Protein AF-A0A378TRA8-F1 (afdb_monomer)

InterPro domains:
  IPR000801 Esterase-like [PF00756] (25-127)
  IPR029058 Alpha/Beta hydrolase fold [G3DSA:3.40.50.1820] (1-133)
  IPR029058 Alpha/Beta hydrolase fold [SSF53474] (4-132)

Nearest PDB structures (foldseek):
  3hrh-assembly1_B  TM=9.723E-01  e=3.781E-14  Mycobacterium tuberculosis
  1dqz-assembly1_B  TM=9.687E-01  e=4.833E-14  Mycobacterium tuberculosis
  1sfr-assembly1_A  TM=9.739E-01  e=6.983E-14  Mycobacterium tuberculosis
  1f0p-assembly1_A  TM=9.770E-01  e=1.696E-12  Mycobacterium tuberculosis
  5vns-assembly1_A  TM=9.359E-01  e=1.855E-11  Mycobacterium tuberculosis

Foldseek 3Di:
DWCQDDCNLVVVQVVCCVVPHDGSCVVQNDRNDPSSLVPICLNCLLVCQVVLPQEEADAEQLAADPLDNPPVPVFSVVRVVCVVNLVSSVVSNVVSVHDRYHYHYDPGDTPDPSVVVVVVVVCVVVVCVVVVD

Mean predicted aligned error: 5.05 Å

Structure (mmCIF, N/CA/C/O backbone):
data_AF-A0A378TRA8-F1
#
_entry.id   AF-A0A378TRA8-F1
#
loop_
_atom_site.group_PDB
_atom_site.id
_atom_site.type_symbol
_atom_site.label_atom_id
_atom_site.label_alt_id
_atom_site.label_comp_id
_atom_site.label_asym_id
_atom_site.label_entity_id
_atom_site.label_seq_id
_atom_site.pdbx_PDB_ins_code
_atom_site.Cartn_x
_atom_site.Cartn_y
_atom_site.Cartn_z
_atom_site.occupancy
_atom_site.B_iso_or_equiv
_atom_site.auth_seq_id
_atom_site.auth_comp_id
_atom_site.auth_asym_id
_atom_site.auth_atom_id
_atom_site.pdbx_PDB_model_num
A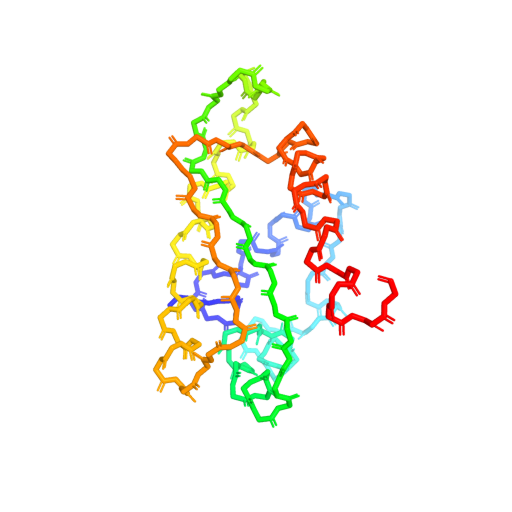TOM 1 N N . MET A 1 1 ? -5.500 -4.656 -11.558 1.00 81.12 1 MET A N 1
ATOM 2 C CA . MET A 1 1 ? -4.144 -4.079 -11.502 1.00 81.12 1 MET A CA 1
ATOM 3 C C . MET A 1 1 ? -3.634 -4.143 -10.063 1.00 81.12 1 MET A C 1
ATOM 5 O O . MET A 1 1 ? -4.242 -3.529 -9.192 1.00 81.12 1 MET A O 1
ATOM 9 N N . ASN A 1 2 ? -2.589 -4.931 -9.801 1.00 86.31 2 ASN A N 1
ATOM 10 C CA . ASN A 1 2 ? -1.935 -5.081 -8.494 1.00 86.31 2 ASN A CA 1
ATOM 11 C C . ASN A 1 2 ? -0.444 -5.434 -8.681 1.00 86.31 2 ASN A C 1
ATOM 13 O O . ASN A 1 2 ? -0.012 -5.667 -9.806 1.00 86.31 2 ASN A O 1
ATOM 17 N N . LEU A 1 3 ? 0.326 -5.448 -7.591 1.00 89.44 3 LEU A N 1
ATOM 18 C CA . LEU A 1 3 ? 1.791 -5.570 -7.583 1.00 89.44 3 LEU A CA 1
ATOM 19 C C . LEU A 1 3 ? 2.319 -6.803 -8.336 1.00 89.44 3 LEU A C 1
ATOM 21 O O . LEU A 1 3 ? 3.399 -6.759 -8.921 1.00 89.44 3 LEU A O 1
ATOM 25 N N . SER A 1 4 ? 1.577 -7.907 -8.291 1.00 93.19 4 SER A N 1
ATOM 26 C CA . SER A 1 4 ? 1.974 -9.198 -8.855 1.00 93.19 4 SER A CA 1
ATOM 27 C C . SER A 1 4 ? 1.438 -9.464 -10.266 1.00 93.19 4 SER A C 1
ATOM 29 O O . SER A 1 4 ? 1.668 -10.552 -10.791 1.00 93.19 4 SER A O 1
ATOM 31 N N . ASP A 1 5 ? 0.751 -8.503 -10.889 1.00 92.62 5 ASP A N 1
ATOM 32 C CA . ASP A 1 5 ? 0.040 -8.696 -12.156 1.00 92.62 5 ASP A CA 1
ATOM 33 C C . ASP A 1 5 ? 0.387 -7.637 -13.219 1.00 92.62 5 ASP A C 1
ATOM 35 O O . ASP A 1 5 ? 0.735 -6.489 -12.924 1.00 92.62 5 ASP A O 1
ATOM 39 N N . GLY A 1 6 ? 0.248 -8.026 -14.487 1.00 89.12 6 GLY A N 1
ATOM 40 C CA . GLY A 1 6 ? 0.493 -7.177 -15.649 1.00 89.12 6 GLY A CA 1
ATOM 41 C C . GLY A 1 6 ? 1.900 -6.574 -15.668 1.00 89.12 6 GLY A C 1
ATOM 42 O O . GLY A 1 6 ? 2.899 -7.268 -15.500 1.00 89.12 6 GLY A O 1
ATOM 43 N N . ILE A 1 7 ? 1.977 -5.260 -15.889 1.00 87.44 7 ILE A N 1
ATOM 44 C CA . ILE A 1 7 ? 3.243 -4.524 -16.036 1.00 87.44 7 ILE A CA 1
ATOM 45 C C . ILE A 1 7 ? 3.949 -4.234 -14.697 1.00 87.44 7 ILE A C 1
ATOM 47 O O . ILE A 1 7 ? 5.104 -3.811 -14.690 1.00 87.44 7 ILE A O 1
ATOM 51 N N . TRP A 1 8 ? 3.294 -4.452 -13.550 1.00 88.75 8 TRP A N 1
ATOM 52 C CA . TRP A 1 8 ? 3.837 -4.031 -12.252 1.00 88.75 8 TRP A CA 1
ATOM 53 C C . TRP A 1 8 ? 5.169 -4.672 -11.873 1.00 88.75 8 TRP A C 1
ATOM 55 O O . TRP A 1 8 ? 6.060 -3.919 -11.479 1.00 88.75 8 TRP A O 1
ATOM 65 N N . PRO A 1 9 ? 5.375 -5.997 -12.017 1.00 92.62 9 PRO A N 1
ATOM 66 C CA . PRO A 1 9 ? 6.674 -6.589 -11.713 1.00 92.62 9 PRO A CA 1
ATOM 67 C C . PRO A 1 9 ? 7.816 -5.970 -12.530 1.00 92.62 9 PRO A C 1
ATOM 69 O O . PRO A 1 9 ? 8.920 -5.792 -12.019 1.00 92.62 9 PRO A O 1
ATOM 72 N N . THR A 1 10 ? 7.544 -5.574 -13.778 1.00 90.44 10 THR A N 1
ATOM 73 C CA . THR A 1 10 ? 8.506 -4.867 -14.632 1.00 90.44 10 THR A CA 1
ATOM 74 C C . THR A 1 10 ? 8.797 -3.458 -14.117 1.00 90.44 10 THR A C 1
ATOM 76 O O . THR A 1 10 ? 9.965 -3.086 -14.025 1.00 90.44 10 THR A O 1
ATOM 79 N N . LEU A 1 11 ? 7.768 -2.687 -13.742 1.00 87.75 11 LEU A N 1
ATOM 80 C CA . LEU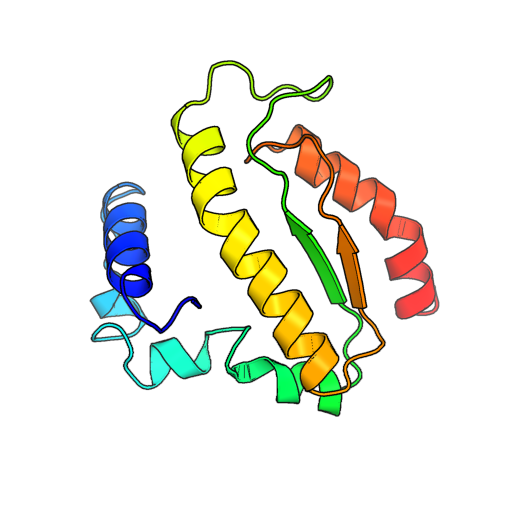 A 1 11 ? 7.941 -1.338 -13.183 1.00 87.75 11 LEU A CA 1
ATOM 81 C C . LEU A 1 11 ? 8.731 -1.362 -11.868 1.00 87.75 11 LEU A C 1
ATOM 83 O O . LEU A 1 11 ? 9.625 -0.543 -11.675 1.00 87.75 11 LEU A O 1
ATOM 87 N N . VAL A 1 12 ? 8.454 -2.335 -10.996 1.00 89.56 12 VAL A N 1
ATOM 88 C CA . VAL A 1 12 ? 9.216 -2.545 -9.756 1.00 89.56 12 VAL A CA 1
ATOM 89 C C . VAL A 1 12 ? 10.667 -2.902 -10.068 1.00 89.56 12 VAL A C 1
ATOM 91 O O . VAL A 1 12 ? 11.574 -2.332 -9.471 1.00 89.56 12 VAL A O 1
ATOM 94 N N . GLY A 1 13 ? 10.905 -3.794 -11.034 1.00 89.69 13 GLY A N 1
ATOM 95 C CA . GLY A 1 13 ? 12.259 -4.134 -11.472 1.00 89.69 13 GLY A CA 1
ATOM 96 C C . GLY A 1 13 ? 13.042 -2.928 -11.997 1.00 89.69 13 GLY A C 1
ATOM 97 O O . GLY A 1 13 ? 14.221 -2.785 -11.681 1.00 89.69 13 GLY A O 1
ATOM 98 N N . PHE A 1 14 ? 12.396 -2.038 -12.755 1.00 87.75 14 PHE A N 1
ATOM 99 C CA . PHE A 1 14 ? 13.0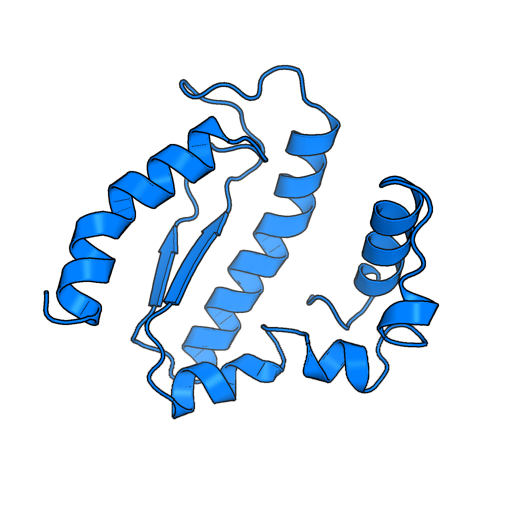09 -0.788 -13.207 1.00 87.75 14 PHE A CA 1
ATOM 100 C C . PHE A 1 14 ? 13.349 0.133 -12.029 1.00 87.75 14 PHE A C 1
ATOM 102 O O . PHE A 1 14 ? 14.495 0.559 -11.904 1.00 87.75 14 PHE A O 1
ATOM 109 N N . ALA A 1 15 ? 12.389 0.371 -11.130 1.00 85.44 15 ALA A N 1
ATOM 110 C CA . ALA A 1 15 ? 12.584 1.229 -9.964 1.00 85.44 15 ALA A CA 1
ATOM 111 C C . ALA A 1 15 ? 13.699 0.718 -9.034 1.00 85.44 15 ALA A C 1
ATOM 113 O O . ALA A 1 15 ? 14.528 1.496 -8.578 1.00 85.44 15 ALA A O 1
ATOM 114 N N . MET A 1 16 ? 13.767 -0.593 -8.785 1.00 89.56 16 MET A N 1
ATOM 115 C CA . MET A 1 16 ? 14.816 -1.194 -7.951 1.00 89.56 16 MET A CA 1
ATOM 116 C C . MET A 1 16 ? 16.213 -1.053 -8.567 1.00 89.56 16 MET A C 1
ATOM 118 O O . MET A 1 16 ? 17.182 -0.824 -7.843 1.00 89.56 16 MET A O 1
ATOM 122 N N . ARG A 1 17 ? 16.325 -1.160 -9.897 1.00 88.75 17 ARG A N 1
ATOM 123 C CA . ARG A 1 17 ? 17.597 -0.953 -10.603 1.00 88.75 17 ARG A CA 1
ATOM 124 C C . ARG A 1 17 ? 18.046 0.501 -10.560 1.00 88.75 17 ARG A C 1
ATOM 126 O O . ARG A 1 17 ? 19.228 0.749 -10.349 1.00 88.75 17 ARG A O 1
ATOM 133 N N . ASP A 1 18 ? 17.121 1.436 -10.746 1.00 81.62 18 ASP A N 1
ATOM 134 C CA . ASP A 1 18 ? 17.400 2.871 -10.631 1.00 81.62 18 ASP A CA 1
ATOM 135 C C . ASP A 1 18 ? 17.828 3.245 -9.200 1.00 81.62 18 ASP A C 1
ATOM 137 O O . ASP A 1 18 ? 18.813 3.950 -8.990 1.00 81.62 18 ASP A O 1
ATOM 141 N N . ALA A 1 19 ? 17.176 2.649 -8.198 1.00 83.94 19 ALA A N 1
ATOM 142 C CA . ALA A 1 19 ? 17.452 2.850 -6.779 1.00 83.94 19 ALA A CA 1
ATOM 143 C C . ALA A 1 19 ? 18.691 2.084 -6.269 1.00 83.94 19 ALA A C 1
ATOM 145 O O . ALA A 1 19 ? 18.624 1.391 -5.257 1.00 83.94 19 ALA A O 1
ATOM 146 N N . GLY A 1 20 ? 19.839 2.212 -6.937 1.00 89.94 20 GLY A N 1
ATOM 147 C CA . GLY A 1 20 ? 21.107 1.628 -6.478 1.00 89.94 20 GLY A CA 1
ATOM 148 C C . GLY A 1 20 ? 21.416 0.230 -7.022 1.00 89.94 20 GLY A C 1
ATOM 149 O O . GLY A 1 20 ? 22.245 -0.477 -6.453 1.00 89.94 20 GLY A O 1
ATOM 150 N N . GLY A 1 21 ? 20.792 -0.170 -8.133 1.00 92.06 21 GLY A N 1
ATOM 151 C CA . GLY A 1 21 ? 21.150 -1.388 -8.864 1.00 92.06 21 GLY A CA 1
ATOM 152 C C . GLY A 1 21 ? 20.592 -2.688 -8.282 1.00 92.06 21 GLY A C 1
ATOM 153 O O . GLY A 1 21 ? 21.127 -3.755 -8.580 1.00 92.06 21 GLY A O 1
ATOM 154 N N . PHE A 1 22 ? 19.534 -2.635 -7.466 1.00 96.19 22 PHE A N 1
ATOM 155 C CA . PHE A 1 22 ? 18.924 -3.841 -6.900 1.00 96.19 22 PHE A CA 1
ATOM 156 C C . PHE A 1 22 ? 18.187 -4.678 -7.956 1.00 96.19 22 PHE A C 1
ATOM 158 O O . PHE A 1 22 ? 17.698 -4.172 -8.968 1.00 96.19 22 PHE A O 1
ATOM 165 N N . ASP A 1 23 ? 18.060 -5.980 -7.684 1.00 96.44 23 ASP A N 1
ATOM 166 C CA . ASP A 1 23 ? 17.389 -6.939 -8.564 1.00 96.44 23 ASP A CA 1
ATOM 167 C C . ASP A 1 23 ? 16.121 -7.521 -7.920 1.00 96.44 23 ASP A C 1
ATOM 169 O O . ASP A 1 23 ? 16.169 -8.270 -6.940 1.00 96.44 23 ASP A O 1
ATOM 173 N N . ALA A 1 24 ? 14.968 -7.214 -8.517 1.00 95.31 24 ALA A N 1
ATOM 174 C CA . ALA A 1 24 ? 13.675 -7.759 -8.108 1.00 95.31 24 ALA A CA 1
ATOM 175 C C . ALA A 1 24 ? 13.587 -9.286 -8.298 1.00 95.31 24 ALA A C 1
ATOM 177 O O . ALA A 1 24 ? 12.883 -9.962 -7.546 1.00 95.31 24 ALA A O 1
ATOM 178 N N . THR A 1 25 ? 14.327 -9.841 -9.264 1.00 97.12 25 THR A N 1
ATOM 179 C CA . THR A 1 25 ? 14.395 -11.288 -9.514 1.00 97.12 25 THR A CA 1
ATOM 180 C C . THR A 1 25 ? 15.155 -11.994 -8.401 1.00 97.12 25 THR A C 1
ATOM 182 O O . THR A 1 25 ? 14.717 -13.041 -7.933 1.00 97.12 25 THR A O 1
ATOM 185 N N . ALA A 1 26 ? 16.253 -11.407 -7.920 1.00 97.81 26 ALA A N 1
ATOM 186 C CA . ALA A 1 26 ? 16.971 -11.920 -6.757 1.00 97.81 26 ALA A CA 1
ATOM 187 C C . ALA A 1 26 ? 16.103 -11.898 -5.485 1.00 97.81 26 ALA A C 1
ATOM 189 O O . ALA A 1 26 ? 16.242 -12.768 -4.629 1.00 97.81 26 ALA A O 1
ATOM 190 N N . MET A 1 27 ? 15.180 -10.936 -5.373 1.00 97.94 27 MET A N 1
ATOM 191 C CA . MET A 1 27 ? 14.290 -10.804 -4.220 1.00 97.94 27 MET A CA 1
ATOM 192 C C . MET A 1 27 ? 13.105 -11.787 -4.258 1.00 97.94 27 MET A C 1
ATOM 194 O O . MET A 1 27 ? 12.884 -12.517 -3.292 1.00 97.94 27 MET A O 1
ATOM 198 N N . TRP A 1 28 ? 12.323 -11.807 -5.345 1.00 98.31 28 TRP A N 1
ATOM 199 C CA . TRP A 1 28 ? 11.054 -12.558 -5.433 1.00 98.31 28 TRP A CA 1
ATOM 200 C C . TRP A 1 28 ? 10.955 -13.498 -6.642 1.00 98.31 28 TRP A C 1
ATOM 202 O O . TRP A 1 28 ? 9.881 -14.030 -6.935 1.00 98.31 28 TRP A O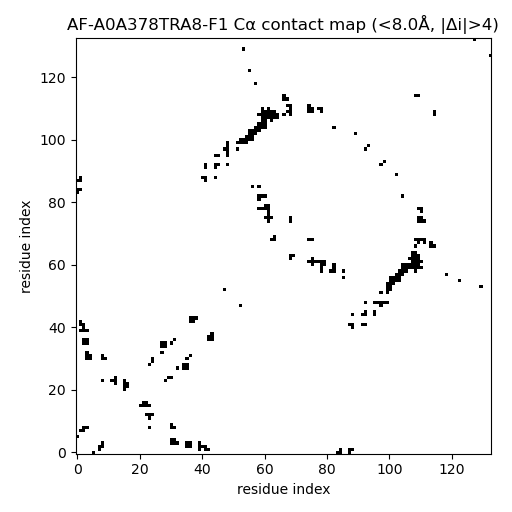 1
ATOM 212 N N . GLY A 1 29 ? 12.062 -13.744 -7.337 1.00 97.31 29 GLY A N 1
ATOM 213 C CA . GLY A 1 29 ? 12.074 -14.549 -8.552 1.00 97.31 29 GLY A CA 1
ATOM 214 C C . GLY A 1 29 ? 11.330 -13.878 -9.715 1.00 97.31 29 GLY A C 1
ATOM 215 O O . GLY A 1 29 ? 11.049 -12.674 -9.677 1.00 97.31 29 GLY A O 1
ATOM 216 N N . PRO A 1 30 ? 10.997 -14.652 -10.764 1.00 95.94 30 PRO A N 1
ATOM 217 C CA . PRO A 1 30 ? 10.293 -14.140 -11.934 1.00 95.94 30 PRO A CA 1
ATOM 218 C C . PRO A 1 30 ? 8.976 -13.437 -11.576 1.00 95.94 30 PRO A C 1
ATOM 220 O O . PRO A 1 30 ? 8.212 -13.905 -10.724 1.00 95.94 30 PRO A O 1
ATOM 223 N N . GLY A 1 31 ? 8.710 -12.319 -12.257 1.00 94.62 31 GLY A N 1
ATOM 224 C CA . GLY A 1 31 ? 7.505 -11.507 -12.076 1.00 94.62 31 GLY A CA 1
ATOM 225 C C . GLY A 1 31 ? 6.214 -12.326 -12.159 1.00 94.62 31 GLY A C 1
ATOM 226 O O . GLY A 1 31 ? 6.074 -13.196 -13.014 1.00 94.62 31 GLY A O 1
ATOM 227 N N . GLY A 1 32 ? 5.280 -12.070 -11.240 1.00 92.31 32 GLY A N 1
ATOM 228 C CA . GLY A 1 32 ? 4.006 -12.797 -11.141 1.00 92.31 32 GLY A CA 1
ATOM 229 C C . GLY A 1 32 ? 4.099 -14.200 -10.527 1.00 92.31 32 GLY A C 1
ATOM 230 O O . GLY A 1 32 ? 3.076 -14.873 -10.356 1.00 92.31 32 GLY A O 1
ATOM 231 N N . GLY A 1 33 ? 5.305 -14.634 -10.143 1.00 96.44 33 GLY A N 1
ATOM 232 C CA . GLY A 1 33 ? 5.537 -15.897 -9.451 1.00 96.44 33 GLY A CA 1
ATOM 233 C C . GLY A 1 33 ? 4.933 -15.964 -8.036 1.00 96.44 33 GLY A C 1
ATOM 234 O O . GLY A 1 33 ? 4.381 -14.986 -7.518 1.00 96.44 33 GLY A O 1
ATOM 235 N N . PRO A 1 34 ? 5.050 -17.120 -7.356 1.00 97.56 34 PRO A N 1
ATOM 236 C CA . PRO A 1 34 ? 4.443 -17.336 -6.042 1.00 97.56 34 PRO A CA 1
ATOM 237 C C . PRO A 1 34 ? 4.880 -16.326 -4.975 1.00 97.56 34 PRO A C 1
ATOM 239 O O . PRO A 1 34 ? 4.052 -15.892 -4.176 1.00 97.56 34 PRO A O 1
ATOM 242 N N . ALA A 1 35 ? 6.151 -15.911 -4.969 1.00 98.12 35 ALA A N 1
ATOM 243 C CA . ALA A 1 35 ? 6.648 -14.928 -4.009 1.00 98.12 35 ALA A CA 1
ATOM 244 C C . ALA A 1 35 ? 6.068 -13.524 -4.257 1.00 98.12 35 ALA A C 1
ATOM 246 O O . ALA A 1 35 ? 5.711 -12.847 -3.297 1.00 98.12 35 ALA A O 1
ATOM 247 N N . TRP A 1 36 ? 5.870 -13.118 -5.515 1.00 98.00 36 TRP A N 1
ATOM 248 C CA . TRP A 1 36 ? 5.163 -11.875 -5.840 1.00 98.00 36 TRP A 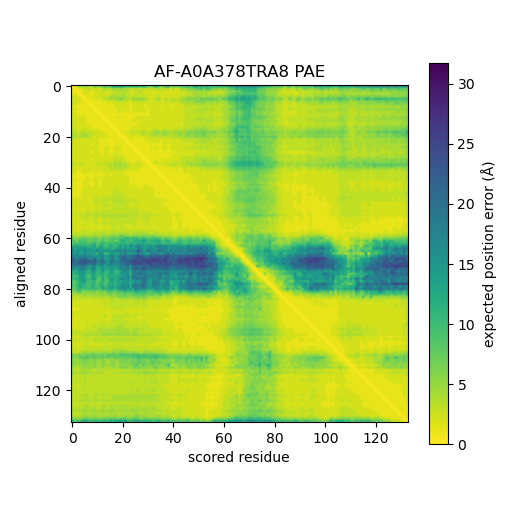CA 1
ATOM 249 C C . TRP A 1 36 ? 3.738 -11.889 -5.283 1.00 98.00 36 TRP A C 1
ATOM 251 O O . TRP A 1 36 ? 3.359 -10.991 -4.539 1.00 98.00 36 TRP A O 1
ATOM 261 N N . LYS A 1 37 ? 2.970 -12.953 -5.552 1.00 97.44 37 LYS A N 1
ATOM 262 C CA . LYS A 1 37 ? 1.595 -13.100 -5.038 1.00 97.44 37 LYS A CA 1
ATOM 263 C C . LYS A 1 37 ? 1.542 -13.192 -3.515 1.00 97.44 37 LYS A C 1
ATOM 265 O O . LYS A 1 37 ? 0.623 -12.659 -2.905 1.00 97.44 37 LYS A O 1
ATOM 270 N N . ARG A 1 38 ? 2.525 -13.844 -2.883 1.00 98.00 38 ARG A N 1
ATOM 271 C CA . ARG A 1 38 ? 2.648 -13.922 -1.417 1.00 98.00 38 ARG A CA 1
ATOM 272 C C . ARG A 1 38 ? 2.786 -12.536 -0.786 1.00 98.00 38 ARG A C 1
ATOM 274 O O . ARG A 1 38 ? 2.250 -12.329 0.297 1.00 98.00 38 ARG A O 1
ATOM 281 N N . ASN A 1 39 ? 3.511 -11.631 -1.439 1.00 97.75 39 ASN A N 1
ATOM 282 C CA . ASN A 1 39 ? 3.811 -10.298 -0.920 1.00 97.75 39 ASN A CA 1
ATOM 283 C C . ASN A 1 39 ? 2.900 -9.197 -1.501 1.00 97.75 39 ASN A C 1
ATOM 285 O O . ASN A 1 39 ? 3.052 -8.038 -1.134 1.00 97.75 39 ASN A O 1
ATOM 289 N N . ASP A 1 40 ? 1.944 -9.532 -2.374 1.00 97.31 40 ASP A N 1
ATOM 290 C CA . ASP A 1 40 ? 0.979 -8.585 -2.943 1.00 97.31 40 ASP A CA 1
ATOM 291 C C . ASP A 1 40 ? -0.190 -8.325 -1.969 1.00 97.31 40 ASP A C 1
ATOM 293 O O . ASP A 1 40 ? -0.989 -9.235 -1.712 1.00 97.31 40 ASP A O 1
ATOM 297 N N . PRO A 1 41 ? -0.365 -7.097 -1.446 1.00 96.94 41 PRO A N 1
ATOM 298 C CA . PRO A 1 41 ? -1.438 -6.802 -0.497 1.00 96.94 41 PRO A CA 1
ATOM 299 C C . PRO A 1 41 ? -2.842 -6.998 -1.077 1.00 96.94 41 PRO A C 1
ATOM 301 O O . PRO A 1 41 ? -3.749 -7.415 -0.361 1.00 96.94 41 PRO A O 1
ATOM 304 N N . THR A 1 42 ? -3.032 -6.736 -2.373 1.00 96.88 42 THR A N 1
ATOM 305 C CA . THR A 1 42 ? -4.340 -6.861 -3.032 1.00 96.88 42 THR A CA 1
ATOM 306 C C . THR A 1 42 ? -4.745 -8.323 -3.150 1.00 96.88 42 THR A C 1
ATOM 308 O O . THR A 1 42 ? -5.889 -8.665 -2.866 1.00 96.88 42 THR A O 1
ATOM 311 N N . VAL A 1 43 ? -3.808 -9.202 -3.518 1.00 97.44 43 VAL A N 1
ATOM 312 C CA . VAL A 1 43 ? -4.059 -10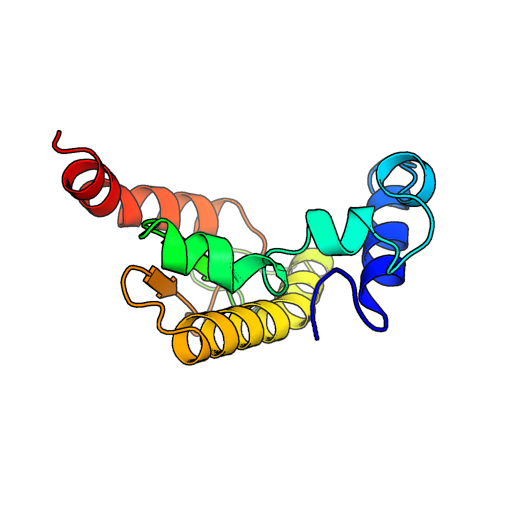.655 -3.571 1.00 97.44 43 VAL A CA 1
ATOM 313 C C . VAL A 1 43 ? -4.330 -11.220 -2.174 1.00 97.44 43 VAL A C 1
ATOM 315 O O . VAL A 1 43 ? -5.144 -12.126 -2.015 1.00 97.44 43 VAL A O 1
ATOM 318 N N . ASN A 1 44 ? -3.683 -10.670 -1.144 1.00 97.75 44 ASN A N 1
ATOM 319 C CA . ASN A 1 44 ? -3.795 -11.149 0.236 1.00 97.75 44 ASN A CA 1
ATOM 320 C C . ASN A 1 44 ? -4.866 -10.429 1.068 1.00 97.75 44 ASN A C 1
ATOM 322 O O . ASN A 1 44 ? -4.917 -10.620 2.284 1.00 97.75 44 ASN A O 1
ATOM 326 N N . VAL A 1 45 ? -5.743 -9.636 0.449 1.00 97.94 45 VAL A N 1
ATOM 327 C CA . VAL A 1 45 ? -6.696 -8.787 1.175 1.00 97.94 45 VAL A CA 1
ATOM 328 C C . VAL A 1 45 ? -7.627 -9.574 2.103 1.00 97.94 45 VAL A C 1
ATOM 330 O O . VAL A 1 45 ? -7.904 -9.130 3.216 1.00 97.94 45 VAL A O 1
ATOM 333 N N . GLY A 1 46 ? -8.016 -10.794 1.716 1.00 98.12 46 GLY A N 1
ATOM 334 C CA . GLY A 1 46 ? -8.838 -11.674 2.552 1.00 98.12 46 GLY A CA 1
ATOM 335 C C . GLY A 1 46 ? -8.196 -12.008 3.904 1.00 98.12 46 GLY A C 1
ATOM 336 O O . GLY A 1 46 ? -8.909 -12.177 4.887 1.00 98.12 46 GLY A O 1
ATOM 337 N N . ARG A 1 47 ? -6.857 -12.020 4.000 1.00 98.38 47 ARG A N 1
ATOM 338 C CA . ARG A 1 47 ? -6.151 -12.221 5.278 1.00 98.38 47 ARG A CA 1
ATOM 339 C C . ARG A 1 47 ? -6.307 -11.023 6.209 1.00 98.38 47 ARG A C 1
ATOM 341 O O . ARG A 1 47 ? -6.498 -11.214 7.403 1.00 98.38 47 ARG A O 1
ATOM 348 N N . LEU A 1 48 ? -6.257 -9.802 5.674 1.00 98.44 48 LEU A N 1
ATOM 349 C CA . LEU A 1 48 ? -6.472 -8.583 6.464 1.00 98.44 48 LEU A CA 1
ATOM 350 C C . LEU A 1 48 ? -7.896 -8.543 7.023 1.00 98.44 48 LEU A C 1
ATOM 352 O O . LEU A 1 48 ? -8.089 -8.206 8.189 1.00 98.44 48 LEU A O 1
ATOM 356 N N . VAL A 1 49 ? -8.878 -8.924 6.199 1.00 98.56 49 VAL A N 1
ATOM 357 C CA . VAL A 1 49 ? -10.284 -8.999 6.613 1.00 98.56 49 VAL A CA 1
ATOM 358 C C . VAL A 1 49 ? -10.486 -10.077 7.675 1.00 98.56 49 VAL A C 1
ATOM 360 O O . VAL A 1 49 ? -11.023 -9.778 8.737 1.00 98.56 49 VAL A O 1
ATOM 363 N N . ALA A 1 50 ? -10.006 -11.301 7.433 1.00 98.56 50 ALA A N 1
ATOM 364 C CA . ALA A 1 50 ? -10.146 -12.415 8.373 1.00 98.56 50 ALA A CA 1
ATOM 365 C C . ALA A 1 50 ? -9.496 -12.130 9.737 1.00 98.56 50 ALA A C 1
ATOM 367 O O . ALA A 1 50 ? -10.020 -12.539 10.768 1.00 98.56 50 ALA A O 1
ATOM 368 N N . ASN A 1 51 ? -8.387 -11.387 9.748 1.00 98.50 51 ASN A N 1
ATOM 369 C CA . ASN A 1 51 ? -7.692 -10.996 10.973 1.00 98.50 51 ASN A CA 1
ATOM 370 C C . ASN A 1 51 ? -8.286 -9.744 11.644 1.00 98.50 51 ASN A C 1
ATOM 372 O O . ASN A 1 51 ? -7.750 -9.294 12.655 1.00 98.50 51 ASN A O 1
ATOM 376 N N . GLY A 1 52 ? -9.320 -9.122 11.066 1.00 97.81 52 GLY A N 1
ATOM 377 C CA . GLY A 1 52 ? -9.889 -7.871 11.571 1.00 97.81 52 GLY A CA 1
ATOM 378 C C . GLY A 1 52 ? -8.879 -6.720 11.635 1.00 97.81 52 GLY A C 1
ATOM 379 O O . GLY A 1 52 ? -9.034 -5.812 12.452 1.00 97.81 52 GLY A O 1
ATOM 380 N N . THR A 1 53 ? -7.823 -6.755 10.814 1.00 98.50 53 THR A N 1
ATOM 381 C CA . THR A 1 53 ? -6.693 -5.825 10.912 1.00 98.50 53 THR A CA 1
ATOM 382 C C . THR A 1 53 ? -7.155 -4.381 10.722 1.00 98.50 53 THR A C 1
ATOM 384 O O . THR A 1 53 ? -7.803 -4.059 9.723 1.00 98.50 53 THR A O 1
ATOM 387 N N . ARG A 1 54 ? -6.785 -3.500 11.662 1.00 98.56 54 ARG A N 1
ATOM 388 C CA . ARG A 1 54 ? -6.955 -2.053 11.513 1.00 98.56 54 ARG A CA 1
ATOM 389 C C . ARG A 1 54 ? -5.960 -1.540 10.477 1.00 98.56 54 ARG A C 1
ATOM 391 O O . ARG A 1 54 ? -4.757 -1.637 10.702 1.00 98.56 54 ARG A O 1
ATOM 398 N N . ILE A 1 55 ? -6.446 -1.001 9.361 1.00 98.56 55 ILE A N 1
ATOM 399 C CA . ILE A 1 55 ? -5.583 -0.481 8.288 1.00 98.56 55 ILE A CA 1
ATOM 400 C C . ILE A 1 55 ? -5.790 1.016 8.061 1.00 98.56 55 ILE A C 1
ATOM 402 O O . ILE A 1 55 ? -6.914 1.514 8.108 1.00 98.56 55 ILE A O 1
ATOM 406 N N . TRP A 1 56 ? -4.697 1.720 7.773 1.00 98.56 56 TRP A N 1
ATOM 407 C CA . TRP A 1 56 ? -4.688 3.111 7.324 1.00 98.56 56 TRP A CA 1
ATOM 408 C C . TRP A 1 56 ? -3.977 3.173 5.977 1.00 98.56 56 TRP A C 1
ATOM 410 O O . TRP A 1 56 ? -2.771 2.947 5.895 1.00 98.56 56 TRP A O 1
ATOM 420 N N . VAL A 1 57 ? -4.725 3.448 4.914 1.00 97.94 57 VAL A N 1
ATOM 421 C CA . VAL A 1 57 ? -4.206 3.494 3.546 1.00 97.94 57 VAL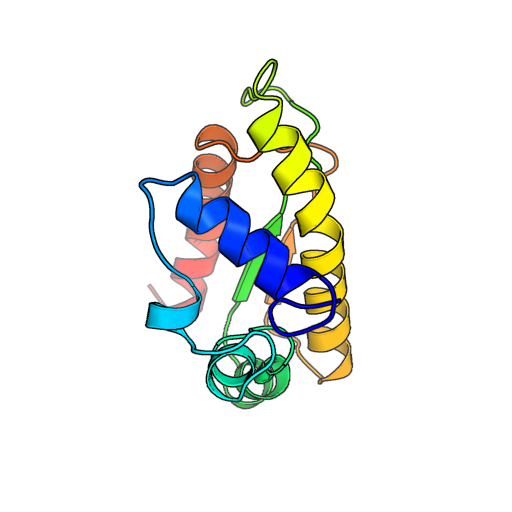 A CA 1
ATOM 422 C C . VAL A 1 57 ? -4.272 4.929 3.057 1.00 97.94 57 VAL A C 1
ATOM 424 O O . VAL A 1 57 ? -5.347 5.521 2.998 1.00 97.94 57 VAL A O 1
ATOM 427 N N . TYR A 1 58 ? -3.120 5.487 2.705 1.00 95.81 58 TYR A N 1
ATOM 428 C CA . TYR A 1 58 ? -2.997 6.832 2.159 1.00 95.81 58 TYR A CA 1
ATOM 429 C C . TYR A 1 58 ? -2.331 6.784 0.788 1.00 95.81 58 TYR A C 1
ATOM 431 O O . TYR A 1 58 ? -1.318 6.111 0.612 1.00 95.81 58 TYR A O 1
ATOM 439 N N . CYS A 1 59 ? -2.876 7.543 -0.158 1.00 91.69 59 CYS A N 1
ATOM 440 C CA . CYS A 1 59 ? -2.221 7.828 -1.426 1.00 91.69 59 CYS A CA 1
ATOM 441 C C . CYS A 1 59 ? -2.655 9.219 -1.903 1.00 91.69 59 CYS A C 1
ATOM 443 O O . CYS A 1 59 ? -3.853 9.507 -1.958 1.00 91.69 59 CYS A O 1
ATOM 445 N N . GLY A 1 60 ? -1.688 10.085 -2.213 1.00 86.50 60 GLY A N 1
ATOM 446 C CA . GLY A 1 60 ? -1.951 11.351 -2.898 1.00 86.50 60 GLY A CA 1
ATOM 447 C C . GLY A 1 60 ? -2.373 11.128 -4.353 1.00 86.50 60 GLY A C 1
ATOM 448 O O . GLY A 1 60 ? -2.614 10.005 -4.789 1.00 86.50 60 GLY A O 1
ATOM 449 N N . ASN A 1 61 ? -2.454 12.204 -5.130 1.00 79.62 61 ASN A N 1
ATOM 450 C CA . ASN A 1 61 ? -2.788 12.137 -6.558 1.00 79.62 61 ASN A CA 1
ATOM 451 C C . ASN A 1 61 ? -1.707 12.749 -7.464 1.00 79.62 61 ASN A C 1
ATOM 453 O O . ASN A 1 61 ? -1.976 13.032 -8.629 1.00 79.62 61 ASN A O 1
ATOM 457 N N . GLY A 1 62 ? -0.523 13.020 -6.914 1.00 73.12 62 GLY A N 1
ATOM 458 C CA . GLY A 1 62 ? 0.604 13.628 -7.612 1.00 73.12 62 GLY A CA 1
ATOM 459 C C . GLY A 1 62 ? 0.479 15.140 -7.782 1.00 73.12 62 GLY A C 1
ATOM 460 O O . GLY A 1 62 ? 1.417 15.762 -8.264 1.00 73.12 62 GLY A O 1
ATOM 461 N N . ARG A 1 63 ? -0.633 15.774 -7.382 1.00 74.81 63 ARG A N 1
ATOM 462 C CA . ARG A 1 63 ? -0.752 17.237 -7.426 1.00 74.81 63 ARG A CA 1
ATOM 463 C C . ARG A 1 63 ? -0.099 17.846 -6.187 1.00 74.81 63 ARG A C 1
ATOM 465 O O . ARG A 1 63 ? -0.558 17.563 -5.074 1.00 74.81 63 ARG A O 1
ATOM 472 N N . PRO A 1 64 ? 0.921 18.706 -6.348 1.00 72.50 64 PRO A N 1
ATOM 473 C CA . PRO A 1 64 ? 1.464 19.467 -5.236 1.00 72.50 64 PRO A CA 1
ATOM 474 C C . PRO A 1 64 ? 0.386 20.340 -4.591 1.00 72.50 64 PRO A C 1
ATOM 476 O O . PRO A 1 64 ? -0.565 20.787 -5.231 1.00 72.50 64 PRO A O 1
ATOM 479 N N . GLY A 1 65 ? 0.563 20.592 -3.309 1.00 73.62 65 GLY A N 1
ATOM 480 C CA . GLY A 1 65 ? -0.267 21.436 -2.467 1.00 73.62 65 GLY A CA 1
ATOM 481 C C . GLY A 1 65 ? 0.625 22.189 -1.488 1.00 73.62 65 GLY A C 1
ATOM 482 O O . GLY A 1 65 ? 1.844 22.238 -1.650 1.00 73.62 65 GLY A O 1
ATOM 483 N N . GLU A 1 66 ? 0.029 22.755 -0.446 1.00 68.12 66 GLU A N 1
ATOM 484 C CA . GLU A 1 66 ? 0.731 23.635 0.502 1.00 68.12 66 GLU A CA 1
ATOM 485 C C . GLU A 1 66 ? 1.883 22.948 1.262 1.00 68.12 66 GLU A C 1
ATOM 487 O O . GLU A 1 66 ? 2.776 23.621 1.765 1.00 68.12 66 GLU A O 1
ATOM 492 N N . LEU A 1 67 ? 1.909 21.609 1.295 1.00 64.81 67 LEU A N 1
ATOM 493 C CA . LEU A 1 67 ? 2.973 20.807 1.913 1.00 64.81 67 LEU A CA 1
ATOM 494 C C . LEU A 1 67 ? 4.172 20.539 0.978 1.00 64.81 67 LEU A C 1
ATOM 496 O O . LEU A 1 67 ? 5.072 19.779 1.337 1.00 64.81 67 LEU A O 1
ATOM 500 N N . GLY A 1 68 ? 4.200 21.146 -0.214 1.00 62.66 68 GLY A N 1
ATOM 501 C CA . GLY A 1 68 ? 5.287 21.026 -1.189 1.00 62.66 68 GLY A CA 1
ATOM 502 C C . GLY A 1 68 ? 5.046 19.968 -2.275 1.00 62.66 68 GLY A C 1
ATOM 503 O O . GLY A 1 68 ? 3.916 19.517 -2.490 1.00 62.66 68 GLY A O 1
ATOM 504 N N . GLY A 1 69 ? 6.121 19.608 -2.993 1.00 56.88 69 GLY A N 1
ATOM 505 C CA . GLY A 1 69 ? 6.112 18.638 -4.105 1.00 56.88 69 GLY A CA 1
ATOM 506 C C . GLY A 1 69 ? 6.160 19.247 -5.517 1.00 56.88 69 GLY A C 1
ATOM 507 O O . GLY A 1 69 ? 6.178 18.521 -6.512 1.00 56.88 69 GLY A O 1
ATOM 508 N N . GLY A 1 70 ? 6.189 20.580 -5.633 1.00 53.00 70 GLY A N 1
ATOM 509 C CA . GLY A 1 70 ? 6.390 21.263 -6.914 1.00 53.00 70 GLY A CA 1
ATOM 510 C C . GLY A 1 70 ? 7.805 21.028 -7.450 1.00 53.00 70 GLY A C 1
ATOM 511 O O . GLY A 1 70 ? 8.772 21.316 -6.754 1.00 53.00 70 GLY A O 1
ATOM 512 N N . GLY A 1 71 ? 7.922 20.505 -8.675 1.00 50.47 71 GLY A N 1
ATOM 513 C CA . GLY A 1 71 ? 9.203 20.263 -9.358 1.00 50.47 71 GLY A CA 1
ATOM 514 C C . GLY A 1 71 ? 9.759 18.834 -9.261 1.00 50.47 71 GLY A C 1
ATOM 515 O O . GLY A 1 71 ? 10.661 18.497 -10.020 1.00 50.47 71 GLY A O 1
ATOM 516 N N . ASP A 1 72 ? 9.196 17.976 -8.405 1.00 58.81 72 ASP A N 1
ATOM 517 C CA . ASP A 1 72 ? 9.571 16.557 -8.296 1.00 58.81 72 ASP A CA 1
ATOM 518 C C . ASP A 1 72 ? 8.790 15.698 -9.307 1.00 58.81 72 ASP A C 1
ATOM 520 O O . ASP A 1 72 ? 7.810 15.030 -8.978 1.00 58.81 72 ASP A O 1
ATOM 524 N N . LEU A 1 73 ? 9.191 15.782 -10.579 1.00 57.41 73 LEU A N 1
ATOM 525 C CA . LEU A 1 73 ? 8.573 15.024 -11.674 1.00 57.41 73 LEU A CA 1
ATOM 526 C C . LEU A 1 73 ? 8.559 13.497 -11.429 1.00 57.41 73 LEU A C 1
ATOM 528 O O . LEU A 1 73 ? 7.526 12.884 -11.716 1.00 57.41 73 LEU A O 1
ATOM 532 N N . PRO A 1 74 ? 9.627 12.871 -10.881 1.00 60.41 74 PRO A N 1
ATOM 533 C CA . PRO A 1 74 ? 9.596 11.464 -10.484 1.00 60.41 74 PRO A CA 1
ATOM 534 C C . PRO A 1 74 ? 8.516 11.154 -9.446 1.00 60.41 74 PRO A C 1
ATOM 536 O O . PRO A 1 74 ? 7.744 10.217 -9.653 1.00 60.41 74 PRO A O 1
ATOM 539 N N . GLY A 1 75 ? 8.407 11.958 -8.380 1.00 55.31 75 GLY A N 1
ATOM 540 C CA . GLY A 1 75 ? 7.351 11.807 -7.378 1.00 55.31 75 GLY A CA 1
ATOM 541 C C . GLY A 1 75 ? 5.961 11.855 -8.015 1.00 55.31 75 GLY A C 1
ATOM 542 O O . GLY A 1 75 ? 5.213 10.885 -7.956 1.00 55.31 75 GLY A O 1
ATOM 543 N N . GLN A 1 76 ? 5.654 12.922 -8.759 1.00 57.69 76 GLN A N 1
ATOM 544 C CA . GLN A 1 76 ? 4.333 13.119 -9.381 1.00 57.69 76 GLN A CA 1
ATOM 545 C C . GLN A 1 76 ? 3.912 11.966 -10.316 1.00 57.69 76 GLN A C 1
ATOM 547 O O . GLN A 1 76 ? 2.733 11.585 -10.354 1.00 57.69 76 GLN A O 1
ATOM 552 N N . LEU A 1 77 ? 4.864 11.388 -11.058 1.00 62.00 77 LEU A N 1
ATOM 553 C CA . LEU A 1 77 ? 4.626 10.224 -11.913 1.00 62.00 77 LEU A CA 1
ATOM 554 C C . LEU A 1 77 ? 4.321 8.965 -11.084 1.00 62.00 77 LEU A C 1
ATOM 556 O O . LEU A 1 77 ? 3.384 8.231 -11.406 1.00 62.00 77 LEU A O 1
ATOM 560 N N . LEU A 1 78 ? 5.066 8.736 -9.999 1.00 62.81 78 LEU A N 1
ATOM 561 C CA . LEU A 1 78 ? 4.869 7.595 -9.103 1.00 62.81 78 LEU A CA 1
ATOM 562 C C . LEU A 1 78 ? 3.498 7.632 -8.409 1.00 62.81 78 LEU A C 1
ATOM 564 O O . LEU A 1 78 ? 2.831 6.597 -8.347 1.00 62.81 78 LEU A O 1
ATOM 568 N N . GLU A 1 79 ? 3.007 8.793 -7.958 1.00 56.44 79 GLU A N 1
ATOM 569 C CA . GLU A 1 79 ? 1.634 8.896 -7.424 1.00 56.44 79 GLU A CA 1
ATOM 570 C C . GLU A 1 79 ? 0.573 8.594 -8.473 1.00 56.44 79 GLU A C 1
ATOM 572 O O . GLU A 1 79 ? -0.388 7.877 -8.194 1.00 56.44 79 GLU A O 1
ATOM 577 N N . THR A 1 80 ? 0.735 9.134 -9.682 1.00 59.94 80 THR A N 1
ATOM 578 C CA . THR A 1 80 ? -0.254 8.953 -10.754 1.00 59.94 80 THR A CA 1
ATOM 579 C C . THR A 1 80 ? -0.396 7.474 -11.117 1.00 59.94 80 THR A C 1
ATOM 581 O O . THR A 1 80 ? -1.498 6.997 -11.367 1.00 59.94 80 THR A O 1
ATOM 584 N N . ILE A 1 81 ? 0.704 6.720 -11.068 1.00 65.62 81 ILE A N 1
ATOM 585 C CA . ILE A 1 81 ? 0.712 5.278 -11.334 1.00 65.62 81 ILE A CA 1
ATOM 586 C C . ILE A 1 81 ? 0.156 4.470 -10.141 1.00 65.62 81 ILE A C 1
ATOM 588 O O . ILE A 1 81 ? -0.430 3.401 -10.327 1.00 65.62 81 ILE A O 1
ATOM 592 N N . THR A 1 82 ? 0.306 4.958 -8.906 1.00 70.81 82 THR A N 1
ATOM 593 C CA . THR A 1 82 ? -0.053 4.207 -7.687 1.00 70.81 82 THR A CA 1
ATOM 594 C C . THR A 1 82 ? -1.439 4.526 -7.124 1.00 70.81 82 THR A C 1
ATOM 596 O O . THR A 1 82 ? -1.989 3.707 -6.383 1.00 70.81 82 THR A O 1
ATOM 599 N N . VAL A 1 83 ? -2.068 5.649 -7.487 1.00 79.94 83 VAL A N 1
ATOM 600 C CA . VAL A 1 83 ? -3.420 5.977 -6.998 1.00 79.94 83 VAL A CA 1
ATOM 601 C C . VAL A 1 83 ? -4.458 4.956 -7.471 1.00 79.94 83 VAL A C 1
ATOM 603 O O . VAL A 1 83 ? -5.323 4.535 -6.697 1.00 79.94 83 VAL A O 1
ATOM 606 N N . ASP A 1 84 ? -4.333 4.470 -8.706 1.00 84.50 84 ASP A N 1
ATOM 607 C CA . ASP A 1 84 ? -5.248 3.475 -9.267 1.00 84.50 84 ASP A CA 1
ATOM 608 C C . ASP A 1 84 ? -5.102 2.108 -8.597 1.00 84.50 84 ASP A C 1
ATOM 610 O O . ASP A 1 84 ? -6.109 1.435 -8.343 1.00 84.50 84 ASP A O 1
ATOM 614 N N . SER A 1 85 ? -3.876 1.702 -8.243 1.00 88.00 85 SER A N 1
ATOM 615 C CA . SER A 1 85 ? -3.656 0.464 -7.490 1.00 88.00 85 SER A CA 1
ATOM 616 C C . SER A 1 85 ? -4.180 0.575 -6.056 1.00 88.00 85 SER A C 1
ATOM 618 O O . SER A 1 85 ? -4.808 -0.368 -5.578 1.00 88.00 85 SER A O 1
ATOM 620 N N . ASN A 1 86 ? -4.049 1.736 -5.406 1.00 92.75 86 ASN A N 1
ATOM 621 C CA . ASN A 1 86 ? -4.614 1.993 -4.076 1.00 92.75 86 ASN A CA 1
ATOM 622 C C . ASN A 1 86 ? -6.152 1.994 -4.074 1.00 92.75 86 ASN A C 1
ATOM 624 O O . ASN A 1 86 ? -6.778 1.366 -3.216 1.00 92.75 86 ASN A O 1
ATOM 628 N N . ARG A 1 87 ? -6.787 2.630 -5.067 1.00 93.75 87 ARG A N 1
ATOM 629 C CA . ARG A 1 87 ? -8.249 2.564 -5.239 1.00 93.75 87 ARG A CA 1
ATOM 630 C C . ARG A 1 87 ? -8.711 1.149 -5.572 1.00 93.75 87 ARG A C 1
ATOM 632 O O . ARG A 1 87 ? -9.763 0.720 -5.101 1.00 93.75 87 ARG A O 1
ATOM 639 N N . ASN A 1 88 ? -7.936 0.404 -6.361 1.00 94.31 88 ASN A N 1
ATOM 640 C CA . ASN A 1 88 ? -8.220 -1.004 -6.610 1.00 94.31 88 ASN A CA 1
ATOM 641 C C . ASN A 1 88 ? -8.131 -1.841 -5.330 1.00 94.31 88 ASN A C 1
ATOM 643 O O . ASN A 1 88 ? -9.031 -2.635 -5.072 1.00 94.31 88 ASN A O 1
ATOM 647 N N . PHE A 1 89 ? -7.106 -1.624 -4.507 1.00 96.88 89 PHE A N 1
ATOM 648 C CA . PHE A 1 89 ? -6.974 -2.271 -3.207 1.00 96.88 89 PHE A CA 1
ATOM 649 C C . PHE A 1 89 ? -8.176 -1.967 -2.299 1.00 96.88 89 PHE A C 1
ATOM 651 O O . PHE A 1 89 ? -8.751 -2.899 -1.743 1.00 96.88 89 PHE A O 1
ATOM 658 N N . GLN A 1 90 ? -8.627 -0.706 -2.217 1.00 97.81 90 GLN A N 1
ATOM 659 C CA . GLN A 1 90 ? -9.836 -0.345 -1.461 1.00 97.81 90 GLN A CA 1
ATOM 660 C C . GLN A 1 90 ? -11.064 -1.133 -1.937 1.00 97.81 90 GLN A C 1
ATOM 662 O O . GLN A 1 90 ? -11.771 -1.717 -1.115 1.00 97.81 90 GLN A O 1
ATOM 667 N N . ARG A 1 91 ? -11.310 -1.182 -3.255 1.00 97.75 91 ARG A N 1
ATOM 668 C CA . ARG A 1 91 ? -12.446 -1.932 -3.818 1.00 97.75 91 ARG A CA 1
ATOM 669 C C . ARG A 1 91 ? -12.380 -3.413 -3.458 1.00 97.75 91 ARG A C 1
ATOM 671 O O . ARG A 1 91 ? -13.389 -3.982 -3.064 1.00 97.75 91 ARG A O 1
ATOM 678 N N . GLN A 1 92 ? -11.201 -4.023 -3.566 1.00 98.00 92 GLN A N 1
ATOM 679 C CA . GLN A 1 92 ? -11.007 -5.436 -3.233 1.00 98.00 92 GLN A CA 1
ATOM 680 C C . GLN A 1 92 ? -11.166 -5.697 -1.729 1.00 98.00 92 GLN A C 1
ATOM 682 O O . GLN A 1 92 ? -11.770 -6.693 -1.344 1.00 98.00 92 GLN A O 1
ATOM 687 N N . TYR A 1 93 ? -10.701 -4.782 -0.874 1.00 98.62 93 TYR A N 1
ATOM 688 C CA . TYR A 1 93 ? -10.903 -4.854 0.574 1.00 98.62 93 TYR A CA 1
ATOM 689 C C . TYR A 1 93 ? -12.385 -4.833 0.945 1.00 98.62 93 TYR A C 1
ATOM 691 O O . TYR A 1 93 ? -12.841 -5.691 1.696 1.00 98.62 93 TYR A O 1
ATOM 699 N N . GLN A 1 94 ? -13.147 -3.905 0.367 1.00 98.25 94 GLN A N 1
ATOM 700 C CA . GLN A 1 94 ? -14.589 -3.795 0.596 1.00 98.25 94 GLN A CA 1
ATOM 701 C C . GLN A 1 94 ? -15.351 -5.002 0.033 1.00 98.25 94 GLN A C 1
ATOM 703 O O . GLN A 1 94 ? -16.203 -5.557 0.721 1.00 98.25 94 GLN A O 1
ATOM 708 N N . ALA A 1 95 ? -15.014 -5.454 -1.180 1.00 98.19 95 ALA A N 1
ATOM 709 C CA . ALA A 1 95 ? -15.627 -6.632 -1.796 1.00 98.19 95 ALA A CA 1
ATOM 710 C C . ALA A 1 95 ? -15.373 -7.920 -0.994 1.00 98.19 95 ALA A C 1
ATOM 712 O O . ALA A 1 95 ? -16.229 -8.799 -0.956 1.00 98.19 95 ALA A O 1
ATOM 713 N N . ALA A 1 96 ? -14.228 -8.016 -0.314 1.00 98.19 96 ALA A N 1
ATOM 714 C CA . ALA A 1 96 ? -13.902 -9.117 0.588 1.00 98.19 96 ALA A CA 1
ATOM 715 C C . ALA A 1 96 ? -14.578 -9.013 1.974 1.00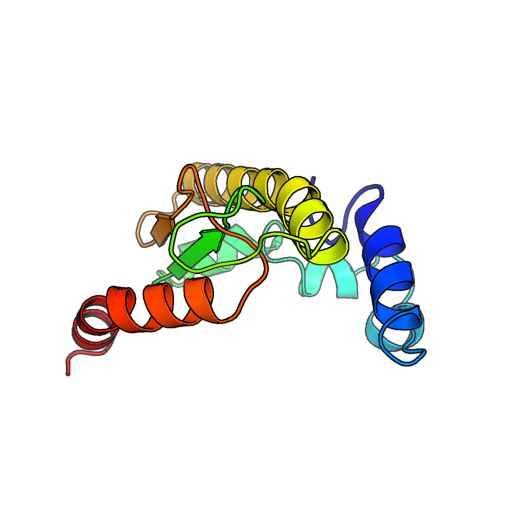 98.19 96 ALA A C 1
ATOM 717 O O . ALA A 1 96 ? -14.341 -9.873 2.818 1.00 98.19 96 ALA A O 1
ATOM 718 N N . GLY A 1 97 ? -15.398 -7.985 2.229 1.00 98.44 97 GLY A N 1
ATOM 719 C CA . GLY A 1 97 ? -16.094 -7.771 3.506 1.00 98.44 97 GLY A CA 1
ATOM 720 C C . GLY A 1 97 ? -15.308 -6.953 4.536 1.00 98.44 97 GLY A C 1
ATOM 721 O O . GLY A 1 97 ? -15.681 -6.909 5.707 1.00 98.44 97 GLY A O 1
ATOM 722 N N . GLY A 1 98 ? -14.216 -6.306 4.128 1.00 98.38 98 GLY A N 1
ATOM 723 C CA . GLY A 1 98 ? -13.404 -5.469 5.002 1.00 98.38 98 GLY A CA 1
ATOM 724 C C . GLY A 1 98 ? -14.141 -4.219 5.482 1.00 98.38 98 GLY A C 1
ATOM 725 O O . GLY A 1 98 ? -14.680 -3.452 4.684 1.00 98.38 98 GLY A O 1
ATOM 726 N N . SER A 1 99 ? -14.114 -3.987 6.794 1.00 98.06 99 SER A N 1
ATOM 727 C CA . SER A 1 99 ? -14.832 -2.887 7.455 1.00 98.06 99 SER A CA 1
ATOM 728 C C . SER A 1 99 ? -14.002 -2.115 8.493 1.00 98.06 99 SER A C 1
ATOM 730 O O . SER A 1 99 ? -14.483 -1.131 9.046 1.00 98.06 99 SER A O 1
ATOM 732 N N . ASN A 1 100 ? -12.745 -2.504 8.735 1.00 98.38 100 ASN A N 1
ATOM 733 C CA . ASN A 1 100 ? -11.856 -1.900 9.738 1.00 98.38 100 ASN A CA 1
ATOM 734 C C . ASN A 1 100 ? -10.713 -1.079 9.104 1.00 98.38 100 ASN A C 1
ATOM 736 O O . ASN A 1 100 ? -9.570 -1.118 9.560 1.00 98.38 100 ASN A O 1
ATOM 740 N N . GLY A 1 101 ? -11.002 -0.368 8.012 1.00 98.06 101 GLY A N 1
ATOM 741 C CA . GLY A 1 101 ? -10.009 0.391 7.253 1.00 98.06 101 GLY A CA 1
ATOM 742 C C . GLY A 1 101 ? -10.347 1.871 7.112 1.00 98.06 101 GLY A C 1
ATOM 743 O O . GLY A 1 101 ? -11.502 2.231 6.891 1.00 98.06 101 GLY A O 1
ATOM 744 N N . VAL A 1 102 ? -9.323 2.720 7.188 1.00 98.50 102 VAL A N 1
ATOM 745 C CA . VAL A 1 102 ? -9.367 4.137 6.806 1.00 98.50 102 VAL A CA 1
ATOM 746 C C . VAL A 1 102 ? -8.650 4.293 5.467 1.00 98.50 102 VAL A C 1
ATOM 748 O O . VAL A 1 102 ? -7.515 3.842 5.320 1.00 98.50 102 VAL A O 1
ATOM 751 N N . PHE A 1 103 ? -9.303 4.933 4.496 1.00 97.94 103 PHE A N 1
ATOM 752 C CA . PHE A 1 103 ? -8.764 5.162 3.152 1.00 97.94 103 PHE A CA 1
ATOM 753 C C . PHE A 1 103 ? -8.747 6.660 2.842 1.00 97.94 103 PHE A C 1
ATOM 755 O O . PHE A 1 103 ? -9.800 7.284 2.723 1.00 97.94 103 PHE A O 1
ATOM 762 N N . ASN A 1 104 ? -7.552 7.227 2.696 1.00 96.75 104 ASN A N 1
ATOM 763 C CA . ASN A 1 104 ? -7.317 8.650 2.479 1.00 96.75 104 ASN A CA 1
ATOM 764 C C . ASN A 1 104 ? -6.759 8.886 1.072 1.00 96.75 104 ASN A C 1
ATOM 766 O O . ASN A 1 104 ? -5.567 8.691 0.832 1.00 96.75 104 ASN A O 1
ATOM 770 N N . PHE A 1 105 ? -7.621 9.345 0.160 1.00 94.19 105 PHE A N 1
ATOM 771 C CA . PHE A 1 105 ? -7.267 9.677 -1.228 1.00 94.19 105 PHE A CA 1
ATOM 772 C C . PHE A 1 105 ? -7.591 11.145 -1.557 1.00 94.19 105 PHE A C 1
ATOM 774 O O . PHE A 1 105 ? -8.548 11.406 -2.296 1.00 94.19 105 PHE A O 1
ATOM 781 N N . PRO A 1 106 ? -6.867 12.111 -0.957 1.00 90.12 106 PRO A N 1
ATOM 782 C CA . PRO A 1 106 ? -7.121 13.537 -1.150 1.00 90.12 106 PRO A CA 1
ATOM 783 C C . PRO A 1 106 ? -6.879 14.012 -2.592 1.00 90.12 106 PRO A C 1
ATOM 785 O O . PRO A 1 106 ? -6.216 13.362 -3.397 1.00 90.12 106 PRO A O 1
ATOM 788 N N . ALA A 1 107 ? -7.421 15.192 -2.912 1.00 86.38 107 ALA A N 1
ATOM 789 C CA . ALA A 1 107 ? -7.267 15.839 -4.219 1.00 86.38 107 ALA A CA 1
ATOM 790 C C . ALA A 1 107 ? -5.897 16.527 -4.423 1.00 86.38 107 ALA A C 1
ATOM 792 O O . ALA A 1 107 ? -5.685 17.175 -5.452 1.00 86.38 107 ALA A O 1
ATOM 793 N N . ASN A 1 108 ? -4.987 16.386 -3.461 1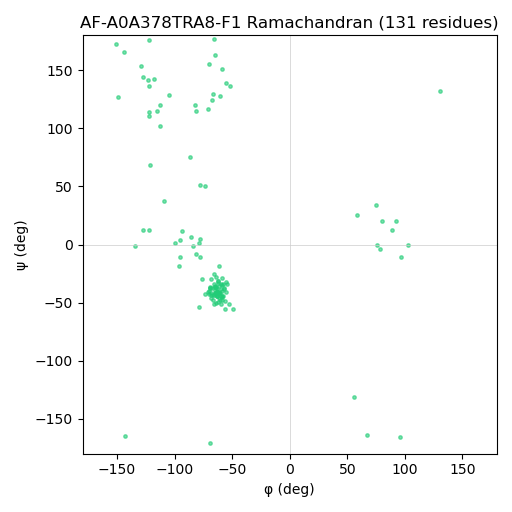.00 81.44 108 ASN A N 1
ATOM 794 C CA . ASN A 1 108 ? -3.594 16.822 -3.491 1.00 81.44 108 ASN A CA 1
ATOM 795 C C . ASN A 1 108 ? -2.711 15.804 -2.742 1.00 81.44 108 ASN A C 1
ATOM 797 O O . ASN A 1 108 ? -3.215 14.950 -2.015 1.00 81.44 108 ASN A O 1
ATOM 801 N N . GLY A 1 109 ? -1.395 15.881 -2.923 1.00 81.44 109 GLY A N 1
ATOM 802 C CA . GLY A 1 109 ? -0.428 14.980 -2.295 1.00 81.44 109 GLY A CA 1
ATOM 803 C C . GLY A 1 109 ? 0.568 14.408 -3.289 1.00 81.44 109 GLY A C 1
ATOM 804 O O . GLY A 1 109 ? 0.164 13.912 -4.338 1.00 81.44 109 GLY A O 1
ATOM 805 N N . THR A 1 110 ? 1.850 14.453 -2.936 1.00 81.31 110 THR A N 1
ATOM 806 C CA . THR A 1 110 ? 2.970 13.889 -3.711 1.00 81.31 110 THR A CA 1
ATOM 807 C C . THR A 1 110 ? 3.757 12.872 -2.876 1.00 81.31 110 THR A C 1
ATOM 809 O O . THR A 1 110 ? 3.489 12.722 -1.679 1.00 81.31 110 THR A O 1
ATOM 812 N N . HIS A 1 111 ? 4.759 12.226 -3.486 1.00 83.12 111 HIS A N 1
ATOM 813 C CA . HIS A 1 111 ? 5.656 11.220 -2.900 1.00 83.12 111 HIS A CA 1
ATOM 814 C C . HIS A 1 111 ? 6.674 11.858 -1.953 1.00 83.12 111 HIS A C 1
ATOM 816 O O . HIS A 1 111 ? 7.884 11.699 -2.089 1.00 83.12 111 HIS A O 1
ATOM 822 N N . GLY A 1 112 ? 6.185 12.678 -1.027 1.00 82.88 112 GLY A N 1
ATOM 823 C CA . GLY A 1 112 ? 6.997 13.573 -0.223 1.00 82.88 112 GLY A CA 1
ATOM 824 C C . GLY A 1 112 ? 6.747 13.420 1.268 1.00 82.88 112 GLY A C 1
ATOM 825 O O . GLY A 1 112 ? 5.611 13.277 1.730 1.00 82.88 112 GLY A O 1
ATOM 826 N N . TRP A 1 113 ? 7.827 13.577 2.033 1.00 88.38 113 TRP A N 1
ATOM 827 C CA . TRP A 1 113 ? 7.825 13.504 3.495 1.00 88.38 113 TRP A CA 1
ATOM 828 C C . TRP A 1 113 ? 6.833 14.455 4.168 1.00 88.38 113 TRP A C 1
ATOM 830 O O . TRP A 1 113 ? 6.277 14.096 5.203 1.00 88.38 113 TRP A O 1
ATOM 840 N N . GLY A 1 114 ? 6.563 15.627 3.583 1.00 89.69 114 GLY A N 1
ATOM 841 C CA . GLY A 1 114 ? 5.571 16.568 4.114 1.00 89.69 114 GLY A CA 1
ATOM 842 C C . GLY A 1 114 ? 4.175 15.946 4.236 1.00 89.69 114 GLY A C 1
ATOM 843 O O . GLY A 1 114 ? 3.532 16.061 5.280 1.00 89.69 114 GLY A O 1
ATOM 844 N N . TYR A 1 115 ? 3.733 15.206 3.215 1.00 89.06 115 TYR A N 1
ATOM 845 C CA . TYR A 1 115 ? 2.433 14.534 3.233 1.00 89.06 115 TYR A CA 1
ATOM 846 C C . TYR A 1 115 ? 2.423 13.317 4.157 1.00 89.06 115 TYR A C 1
ATOM 848 O O . TYR A 1 115 ? 1.473 13.137 4.920 1.00 89.06 115 TYR A O 1
ATOM 856 N N . TRP A 1 116 ? 3.479 12.501 4.146 1.00 92.25 116 TRP A N 1
ATOM 857 C CA . TRP A 1 116 ? 3.567 11.338 5.037 1.00 92.25 116 TRP A CA 1
ATOM 858 C C . TRP A 1 116 ? 3.634 11.741 6.513 1.00 92.25 116 TRP A C 1
ATOM 860 O O . TRP A 1 116 ? 2.961 11.134 7.344 1.00 92.25 116 TRP A O 1
ATOM 870 N N . GLY A 1 117 ? 4.365 12.810 6.841 1.00 95.50 117 GLY A N 1
ATOM 871 C CA . GLY A 1 117 ? 4.403 13.381 8.187 1.00 95.50 117 GLY A CA 1
ATOM 872 C C . GLY A 1 117 ? 3.036 13.902 8.639 1.00 95.50 117 GLY A C 1
ATOM 873 O O . GLY A 1 117 ? 2.621 13.652 9.771 1.00 95.50 117 GLY A O 1
ATOM 874 N N . ALA A 1 118 ? 2.286 14.553 7.744 1.00 95.56 118 ALA A N 1
ATOM 875 C CA . ALA A 1 118 ? 0.913 14.968 8.029 1.00 95.56 118 ALA A CA 1
ATOM 876 C C . ALA A 1 118 ? -0.007 13.767 8.315 1.00 95.56 118 ALA A C 1
ATOM 878 O O . ALA A 1 118 ? -0.791 13.807 9.263 1.00 95.56 118 ALA A O 1
ATOM 879 N N . GLN A 1 119 ? 0.121 12.675 7.553 1.00 97.81 119 GLN A N 1
ATOM 880 C CA . GLN A 1 119 ? -0.636 11.443 7.800 1.00 97.81 119 GLN A CA 1
ATOM 881 C C . GLN A 1 119 ? -0.270 10.789 9.134 1.00 97.81 119 GLN A C 1
ATOM 883 O O . GLN A 1 119 ? -1.168 10.359 9.854 1.00 97.81 119 GLN A O 1
ATOM 888 N N . LEU A 1 120 ? 1.018 10.752 9.493 1.00 98.00 120 LEU A N 1
ATOM 889 C CA . LEU A 1 120 ? 1.472 10.220 10.780 1.00 98.00 120 LEU A CA 1
ATOM 890 C C . LEU A 1 120 ? 0.855 10.989 11.958 1.00 98.00 120 LEU A C 1
ATOM 892 O O . LEU A 1 120 ? 0.355 10.386 12.907 1.00 98.00 120 LEU A O 1
ATOM 896 N N . ASN A 1 121 ? 0.828 12.321 11.875 1.00 98.00 121 ASN A N 1
ATOM 897 C CA . ASN A 1 121 ? 0.173 13.148 12.887 1.00 98.00 121 ASN A CA 1
ATOM 898 C C . ASN A 1 121 ? -1.345 12.907 12.930 1.00 98.00 121 ASN A C 1
ATOM 900 O O . ASN A 1 121 ? -1.915 12.793 14.015 1.00 98.00 121 ASN A O 1
ATOM 904 N N . ALA A 1 122 ? -1.994 12.778 11.769 1.00 98.06 122 ALA A N 1
ATOM 905 C CA . ALA A 1 122 ? -3.433 12.536 11.674 1.00 98.06 122 ALA A CA 1
ATOM 906 C C . ALA A 1 122 ? -3.857 11.174 12.252 1.00 98.06 122 ALA A C 1
ATOM 908 O O . ALA A 1 122 ? -4.916 11.073 12.871 1.00 98.06 122 ALA A O 1
ATOM 909 N N . MET A 1 123 ? -3.034 10.132 12.090 1.00 98.25 123 MET A N 1
ATOM 910 C CA . MET A 1 123 ? -3.351 8.786 12.582 1.00 98.25 123 MET A CA 1
ATOM 911 C C . MET A 1 123 ? -3.050 8.579 14.071 1.00 98.25 123 MET A C 1
ATOM 913 O O . MET A 1 123 ? -3.442 7.555 14.624 1.00 98.25 123 MET A O 1
ATOM 917 N N . LYS A 1 124 ? -2.395 9.526 14.757 1.00 98.31 124 LYS A N 1
ATOM 918 C CA . LYS A 1 124 ? -2.051 9.400 16.184 1.00 98.31 124 LYS A CA 1
ATOM 919 C C . LYS A 1 124 ? -3.237 8.979 17.080 1.00 98.31 124 LYS A C 1
ATOM 921 O O . LYS A 1 124 ? -3.106 7.953 17.748 1.00 98.31 124 LYS A O 1
ATOM 926 N N . PRO A 1 125 ? -4.391 9.681 17.094 1.00 98.25 125 PRO A N 1
ATOM 927 C CA . PRO A 1 125 ? -5.538 9.252 17.903 1.00 98.25 125 PRO A CA 1
ATOM 928 C C . PRO A 1 125 ? -6.143 7.920 17.430 1.00 98.25 125 PRO A C 1
ATOM 930 O O . PRO A 1 125 ? -6.761 7.203 18.216 1.00 98.25 125 PRO A O 1
ATOM 933 N N . ASP A 1 126 ? -5.973 7.571 16.151 1.00 98.50 126 ASP A N 1
ATOM 934 C CA . ASP A 1 126 ? -6.420 6.293 15.594 1.00 98.50 126 ASP A CA 1
ATOM 935 C C . ASP A 1 126 ? -5.632 5.122 16.177 1.00 98.50 126 ASP A C 1
ATOM 937 O O . ASP A 1 126 ? -6.222 4.149 16.645 1.00 98.50 126 ASP A O 1
ATOM 941 N N . ILE A 1 127 ? -4.304 5.265 16.197 1.00 98.44 127 ILE A N 1
ATOM 942 C CA . ILE A 1 127 ? -3.364 4.294 16.756 1.00 98.44 127 ILE A CA 1
ATOM 943 C C . ILE A 1 127 ? -3.622 4.117 18.250 1.00 98.44 127 ILE A C 1
ATOM 945 O O . ILE A 1 127 ? -3.774 2.986 18.700 1.00 98.44 127 ILE A O 1
ATOM 949 N N . GLN A 1 128 ? -3.727 5.215 19.004 1.00 98.50 128 GLN A N 1
ATOM 950 C CA . GLN A 1 128 ? -4.024 5.187 20.441 1.00 98.50 128 GLN A CA 1
ATOM 951 C C . GLN A 1 128 ? -5.286 4.368 20.740 1.00 98.50 128 GLN A C 1
ATOM 953 O O . GLN A 1 128 ? -5.243 3.392 21.486 1.00 98.50 128 GLN A O 1
ATOM 958 N N . ARG A 1 129 ? -6.389 4.663 20.040 1.00 97.88 129 ARG A N 1
ATOM 959 C CA . ARG A 1 129 ? -7.646 3.920 20.190 1.00 97.88 129 ARG A CA 1
ATOM 960 C C . ARG A 1 129 ? -7.529 2.452 19.770 1.00 97.88 129 ARG A C 1
ATOM 962 O O . ARG A 1 129 ? -8.090 1.593 20.440 1.00 97.88 129 ARG A O 1
ATOM 969 N N . ALA A 1 130 ? -6.852 2.160 18.660 1.00 97.25 130 ALA A N 1
ATOM 970 C CA . ALA A 1 130 ? -6.704 0.795 18.154 1.00 97.25 130 ALA A CA 1
ATOM 971 C C . ALA A 1 130 ? -5.824 -0.084 19.058 1.00 97.25 130 ALA A C 1
ATOM 973 O O . ALA A 1 130 ? -6.031 -1.294 19.108 1.00 97.25 130 ALA A O 1
ATOM 974 N N . LEU A 1 131 ? -4.862 0.521 19.762 1.00 97.38 131 LEU A N 1
ATOM 975 C CA . LEU A 1 131 ? -3.963 -0.156 20.699 1.00 97.38 131 LEU A CA 1
ATOM 976 C C . LEU A 1 131 ? -4.435 -0.091 22.161 1.00 97.38 131 LEU A C 1
ATOM 978 O O . LEU A 1 131 ? -3.886 -0.801 22.998 1.00 97.38 131 LEU A O 1
ATOM 982 N N . GLY A 1 132 ? -5.449 0.722 22.469 1.00 96.19 132 GLY A N 1
ATOM 983 C CA . GLY A 1 132 ? -6.016 0.860 23.812 1.00 96.19 132 GLY A CA 1
ATOM 984 C C . GLY A 1 132 ? -5.153 1.667 24.788 1.00 96.19 132 GLY A C 1
ATOM 985 O O . GLY A 1 132 ? -5.133 1.335 25.972 1.00 96.19 132 GLY A O 1
ATOM 986 N N . VAL A 1 133 ? -4.438 2.691 24.302 1.00 89.81 133 VAL A N 1
ATOM 987 C CA . VAL A 1 133 ? -3.527 3.557 25.087 1.00 89.81 133 VAL A CA 1
ATOM 988 C C . VAL A 1 133 ? -3.849 5.040 24.971 1.00 89.81 133 VAL A C 1
ATOM 990 O O . VAL A 1 133 ? -4.478 5.439 23.966 1.00 89.81 133 VAL A O 1
#

Organism: NCBI:txid39695

Secondary structure (DSSP, 8-state):
--TTSTTHHHHHHHHHHHTTS--HHHHH-STTSHHHHHH-TTTTHHHHHHTT--EEEE---S--BTTB-TT-HHHHHHHHHHHHHHHHHHHHHHHTT--SEEEE--S---SSHHHHHHHHHHHHHHHHHHHT-

Radius of gyration: 16.14 Å; Cα contacts (8 Å, |Δi|>4): 176; chains: 1; bounding box: 37×41×41 Å

pLDDT: mean 88.94, std 12.71, range [50.47, 98.62]

Sequence (133 aa):
MNLSDGIWPTLVGFAMRDAGGFDATAMWGPGGGPAWKRNDPTVNVGRLVANGTRIWVYCGNGRPGELGGGGDLPGQLLETITVDSNRNFQRQYQAAGGSNGVFNFPANGTHGWGYWGAQLNAMKPDIQRALGV

Solvent-accessible surface area (backbone atoms only — not comparable to full-atom values): 7298 Å² total; per-residue (Å²): 117,46,65,32,41,86,68,36,39,57,53,51,34,51,52,32,35,72,68,80,61,43,56,47,49,82,74,40,41,62,72,54,31,72,53,28,46,71,70,15,64,61,78,45,32,58,56,43,40,75,66,64,47,80,43,81,47,75,42,33,52,24,35,50,48,98,68,44,56,78,86,44,62,70,33,27,51,53,23,56,66,42,35,60,38,52,54,43,36,51,52,51,31,47,75,60,68,39,80,50,66,48,78,47,71,50,96,38,25,32,76,39,67,52,49,53,52,52,50,56,61,67,40,47,70,55,50,27,62,76,73,73,100